Protein AF-A0A951VER9-F1 (afdb_monomer)

pLDDT: mean 84.05, std 16.47, range [40.19, 98.19]

Sequence (136 aa):
MKVILPLSFSFLLTSCFYSGKYIAAYTVQDKNKNKNTREITIDFINQLADKYALSKDPKFNGIDTLGFFGQPYHYFKFWFEQKDTNTIVKLHYWGTFGSRKKKPYKDFFNELDDFMKETFIIIDQDIKEENNSKKK

Structure (mmCIF, N/CA/C/O backbone):
data_AF-A0A951VER9-F1
#
_entry.id   AF-A0A951VER9-F1
#
loop_
_atom_site.group_PDB
_atom_site.id
_atom_site.type_symbol
_atom_site.label_atom_id
_atom_site.label_alt_id
_atom_site.label_comp_id
_atom_site.label_asym_id
_atom_site.label_entity_id
_atom_site.label_seq_id
_atom_site.pdbx_PDB_ins_code
_atom_site.Cartn_x
_atom_site.Cartn_y
_atom_site.Cartn_z
_atom_site.occupancy
_atom_site.B_iso_or_equiv
_atom_site.auth_seq_id
_atom_site.auth_comp_id
_atom_site.auth_asym_id
_atom_site.auth_atom_id
_atom_site.pdbx_PDB_model_num
ATOM 1 N N . MET A 1 1 ? 51.250 14.922 -45.815 1.00 40.19 1 MET A N 1
ATOM 2 C CA . MET A 1 1 ? 50.262 13.900 -45.409 1.00 40.19 1 MET A CA 1
ATOM 3 C C . MET A 1 1 ? 49.523 14.445 -44.188 1.00 40.19 1 MET A C 1
ATOM 5 O O . MET A 1 1 ? 50.138 14.585 -43.141 1.00 40.19 1 MET A O 1
ATOM 9 N N . LYS A 1 2 ? 48.282 14.930 -44.353 1.00 42.38 2 LYS A N 1
ATOM 10 C CA . LYS A 1 2 ? 47.495 15.564 -43.276 1.00 42.38 2 LYS A CA 1
ATOM 11 C C . LYS A 1 2 ? 46.694 14.481 -42.553 1.00 42.38 2 LYS A C 1
ATOM 13 O O . LYS A 1 2 ? 45.801 13.896 -43.155 1.00 42.38 2 LYS A O 1
ATOM 18 N N . VAL A 1 3 ? 47.026 14.213 -41.294 1.00 46.38 3 VAL A N 1
ATOM 19 C CA . VAL A 1 3 ? 46.253 13.313 -40.430 1.00 46.38 3 VAL A CA 1
ATOM 20 C C . VAL A 1 3 ? 45.133 14.139 -39.804 1.00 46.38 3 VAL A C 1
ATOM 22 O O . VAL A 1 3 ? 45.379 14.978 -38.942 1.00 46.38 3 VAL A O 1
ATOM 25 N N . ILE A 1 4 ? 43.910 13.955 -40.297 1.00 55.44 4 ILE A N 1
ATOM 26 C CA . ILE A 1 4 ? 42.702 14.522 -39.693 1.00 55.44 4 ILE A CA 1
ATOM 27 C C . ILE A 1 4 ? 42.314 13.579 -38.554 1.00 55.44 4 ILE A C 1
ATOM 29 O O . ILE A 1 4 ? 41.873 12.458 -38.794 1.00 55.44 4 ILE A O 1
ATOM 33 N N . LEU A 1 5 ? 42.539 14.019 -37.316 1.00 51.81 5 LEU A N 1
ATOM 34 C CA . LEU A 1 5 ? 42.076 13.331 -36.112 1.00 51.81 5 LEU A CA 1
ATOM 35 C C . LEU A 1 5 ? 40.536 13.389 -36.097 1.00 51.81 5 LEU A C 1
ATOM 37 O O . LEU A 1 5 ? 39.995 14.499 -36.128 1.00 51.81 5 LEU A O 1
ATOM 41 N N . PRO A 1 6 ? 39.800 12.263 -36.060 1.00 56.03 6 PRO A N 1
ATOM 42 C CA . PRO A 1 6 ? 38.363 12.334 -35.884 1.00 56.03 6 PRO A CA 1
ATOM 43 C C . PRO A 1 6 ? 38.090 12.803 -34.456 1.00 56.03 6 PRO A C 1
ATOM 45 O O . PRO A 1 6 ? 38.496 12.172 -33.481 1.00 56.03 6 PRO A O 1
ATOM 48 N N . LEU A 1 7 ? 37.415 13.946 -34.370 1.00 52.41 7 LEU A N 1
ATOM 49 C CA . LEU A 1 7 ? 36.813 14.498 -33.170 1.00 52.41 7 LEU A CA 1
ATOM 50 C C . LEU A 1 7 ? 35.855 13.434 -32.613 1.00 52.41 7 LEU A C 1
ATOM 52 O O . LEU A 1 7 ? 34.724 13.295 -33.077 1.00 52.41 7 LEU A O 1
ATOM 56 N N . SER A 1 8 ? 36.339 12.613 -31.683 1.00 54.62 8 SER A N 1
ATOM 57 C CA . SER A 1 8 ? 35.530 11.627 -30.981 1.00 54.62 8 SER A CA 1
ATOM 58 C C . SER A 1 8 ? 34.427 12.379 -30.251 1.00 54.62 8 SER A C 1
ATOM 60 O O . SER A 1 8 ? 34.665 13.092 -29.277 1.00 54.62 8 SER A O 1
ATOM 62 N N . PHE A 1 9 ? 33.231 12.262 -30.819 1.00 51.69 9 PHE A N 1
ATOM 63 C CA . PHE A 1 9 ? 31.971 12.807 -30.353 1.00 51.69 9 PHE A CA 1
ATOM 64 C C . PHE A 1 9 ? 31.684 12.183 -28.986 1.00 51.69 9 PHE A C 1
ATOM 66 O O . PHE A 1 9 ? 31.069 11.122 -28.879 1.00 51.69 9 PHE A O 1
ATOM 73 N N . SER A 1 10 ? 32.203 12.805 -27.930 1.00 52.84 10 SER A N 1
ATOM 74 C CA . SER A 1 10 ? 31.849 12.491 -26.553 1.00 52.84 10 SER A CA 1
ATOM 75 C C . SER A 1 10 ? 30.374 12.830 -26.384 1.00 52.84 10 SER A C 1
ATOM 77 O O . SER A 1 10 ? 30.018 13.947 -26.011 1.00 52.84 10 SER A O 1
ATOM 79 N N . PHE A 1 11 ? 29.500 11.877 -26.715 1.00 50.44 11 PHE A N 1
ATOM 80 C CA . PHE A 1 11 ? 28.111 11.900 -26.299 1.00 50.44 11 PHE A CA 1
ATOM 81 C C . PHE A 1 11 ? 28.117 12.029 -24.776 1.00 50.44 11 PHE A C 1
ATOM 83 O O . PHE A 1 11 ? 28.349 11.063 -24.051 1.00 50.44 11 PHE A O 1
ATOM 90 N N . LEU A 1 12 ? 27.883 13.250 -24.298 1.00 48.28 12 LEU A N 1
ATOM 91 C CA . LEU A 1 12 ? 27.495 13.549 -22.931 1.00 48.28 12 LEU A CA 1
ATOM 92 C C . LEU A 1 12 ? 26.127 12.893 -22.696 1.00 48.28 12 LEU A C 1
ATOM 94 O O . LEU A 1 12 ? 25.090 13.555 -22.690 1.00 48.28 12 LEU A O 1
ATOM 98 N N . LEU A 1 13 ? 26.114 11.568 -22.539 1.00 49.22 13 LEU A N 1
ATOM 99 C CA . LEU A 1 13 ? 24.977 10.808 -22.039 1.00 49.22 13 LEU A CA 1
ATOM 100 C C . LEU A 1 13 ? 24.838 11.138 -20.553 1.00 49.22 13 LEU A C 1
ATOM 102 O O . LEU A 1 13 ? 25.163 10.340 -19.680 1.00 49.22 13 LEU A O 1
ATOM 106 N N . THR A 1 14 ? 24.347 12.339 -20.254 1.00 52.25 14 THR A N 1
ATOM 107 C CA . THR A 1 14 ? 23.747 12.608 -18.951 1.00 52.25 14 THR A CA 1
ATOM 108 C C . THR A 1 14 ? 22.440 11.823 -18.927 1.00 52.25 14 THR A C 1
ATOM 110 O O . THR A 1 14 ? 21.373 12.311 -19.297 1.00 52.25 14 THR A O 1
ATOM 113 N N . SER A 1 15 ? 22.528 10.537 -18.592 1.00 53.97 15 SER A N 1
ATOM 114 C CA . SER A 1 15 ? 21.362 9.699 -18.351 1.00 53.97 15 SER A CA 1
ATOM 115 C C . SER A 1 15 ? 20.56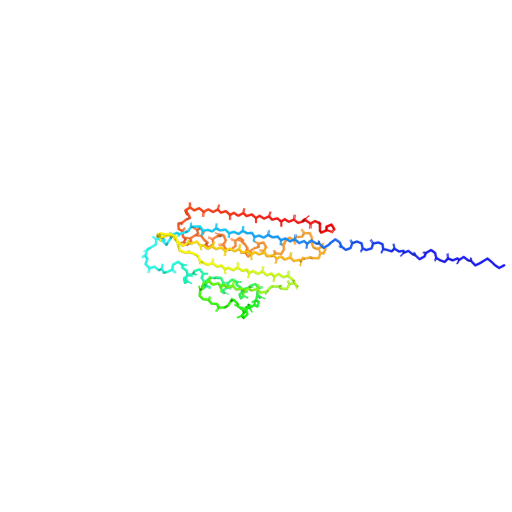7 10.353 -17.225 1.00 53.97 15 SER A C 1
ATOM 117 O O . SER A 1 15 ? 20.912 10.234 -16.050 1.00 53.97 15 SER A O 1
ATOM 119 N N . CYS A 1 16 ? 19.540 11.121 -17.587 1.00 60.94 16 CYS A N 1
ATOM 120 C CA . CYS A 1 16 ? 18.595 11.685 -16.640 1.00 60.94 16 CYS A CA 1
ATOM 121 C C . CYS A 1 16 ? 17.844 10.508 -16.017 1.00 60.94 16 CYS A C 1
ATOM 123 O O . CYS A 1 16 ? 16.907 9.981 -16.612 1.00 60.94 16 CYS A O 1
ATOM 125 N N . PHE A 1 17 ? 18.309 10.057 -14.855 1.00 71.62 17 PHE A N 1
ATOM 126 C CA . PHE A 1 17 ? 17.605 9.082 -14.041 1.00 71.62 17 PHE A CA 1
ATOM 127 C C . PHE A 1 17 ? 16.532 9.817 -13.246 1.00 71.62 17 PHE A C 1
ATOM 129 O O . PHE A 1 17 ? 16.834 10.629 -12.372 1.00 71.62 17 PHE A O 1
ATOM 136 N N . TYR A 1 18 ? 15.275 9.539 -13.562 1.00 77.31 18 TYR A N 1
ATOM 137 C CA . TYR A 1 18 ? 14.141 9.977 -12.775 1.00 77.31 18 TYR A CA 1
ATOM 138 C C . TYR A 1 18 ? 13.948 9.036 -11.589 1.00 77.31 18 TYR A C 1
ATOM 140 O O . TYR A 1 18 ? 13.991 7.807 -11.719 1.00 77.31 18 TYR A O 1
ATOM 148 N N . SER A 1 19 ? 13.720 9.634 -10.428 1.00 85.19 19 SER A N 1
ATOM 149 C CA . SER A 1 19 ? 13.252 8.943 -9.237 1.00 85.19 19 SER A CA 1
ATOM 150 C C . SER A 1 19 ? 11.950 9.552 -8.752 1.00 85.19 19 SER A C 1
ATOM 152 O O . SER A 1 19 ? 11.622 10.701 -9.067 1.00 85.19 19 SER A O 1
ATOM 154 N N . GLY A 1 20 ? 11.221 8.761 -7.980 1.00 86.81 20 GLY A N 1
ATOM 155 C CA . GLY A 1 20 ? 9.987 9.181 -7.350 1.00 86.81 20 GLY A CA 1
ATOM 156 C C . GLY A 1 20 ? 9.876 8.617 -5.948 1.00 86.81 20 GLY A C 1
ATOM 157 O O 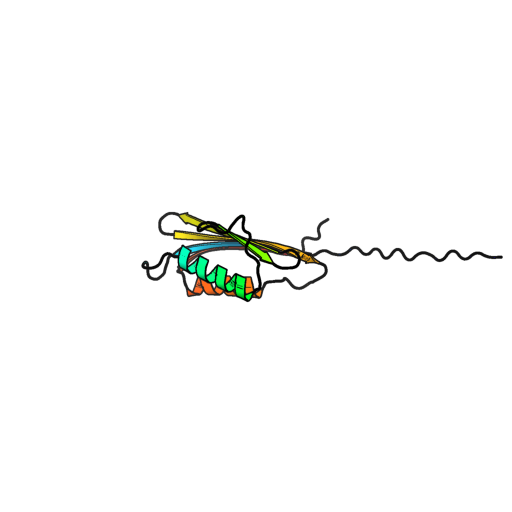. GLY A 1 20 ? 10.378 7.527 -5.655 1.00 86.81 20 GLY A O 1
ATOM 158 N N . LYS A 1 21 ? 9.197 9.374 -5.099 1.00 91.00 21 LYS A N 1
ATOM 159 C CA . LYS A 1 21 ? 8.809 8.985 -3.754 1.00 91.00 21 LYS A CA 1
ATOM 160 C C . LYS A 1 21 ? 7.316 9.235 -3.601 1.00 91.00 21 LYS A C 1
ATOM 162 O O . LYS A 1 21 ? 6.798 10.244 -4.072 1.00 91.00 21 LYS A O 1
ATOM 167 N N . TYR A 1 22 ? 6.635 8.304 -2.955 1.00 93.00 22 TYR A N 1
ATOM 168 C CA . TYR A 1 22 ? 5.226 8.431 -2.613 1.00 93.00 22 TYR A CA 1
ATOM 169 C C . TYR A 1 22 ? 5.069 7.982 -1.170 1.00 93.00 22 TYR A C 1
ATOM 171 O O . TYR A 1 22 ? 5.411 6.852 -0.822 1.00 93.00 22 TYR A O 1
ATOM 179 N N . ILE A 1 23 ? 4.631 8.901 -0.323 1.00 96.25 23 ILE A N 1
ATOM 180 C CA . ILE A 1 23 ? 4.357 8.654 1.084 1.00 96.25 23 ILE A CA 1
ATOM 181 C C . ILE A 1 23 ? 2.869 8.867 1.274 1.00 96.25 23 ILE A C 1
ATOM 183 O O . ILE A 1 23 ? 2.372 9.938 0.942 1.00 96.25 23 ILE A O 1
ATOM 187 N N . ALA A 1 24 ? 2.181 7.870 1.809 1.00 97.44 24 ALA A N 1
ATOM 188 C CA . ALA A 1 24 ? 0.790 8.009 2.199 1.00 97.44 24 ALA A CA 1
ATOM 189 C C . ALA A 1 24 ? 0.595 7.530 3.634 1.00 97.44 24 ALA A C 1
ATOM 191 O O . ALA A 1 24 ? 1.190 6.533 4.048 1.00 97.44 24 ALA A O 1
ATOM 192 N N . ALA A 1 25 ? -0.249 8.233 4.374 1.00 98.12 25 ALA A N 1
ATOM 193 C CA . ALA A 1 25 ? -0.753 7.820 5.668 1.00 98.12 25 ALA A CA 1
ATOM 194 C C . ALA A 1 25 ? -2.270 8.007 5.683 1.00 98.12 25 ALA A C 1
ATOM 196 O O . ALA A 1 25 ? -2.767 9.092 5.387 1.00 98.12 25 ALA A O 1
ATOM 197 N N . TYR A 1 26 ? -2.985 6.944 6.037 1.00 97.62 26 TYR A N 1
ATOM 198 C CA . TYR A 1 26 ? -4.434 6.938 6.182 1.00 97.62 26 TYR A CA 1
ATOM 199 C C . TYR A 1 26 ? -4.763 6.585 7.625 1.00 97.62 26 TYR A C 1
ATOM 201 O O . TYR A 1 26 ? -4.453 5.481 8.072 1.00 97.62 26 TYR A O 1
ATOM 209 N N . THR A 1 27 ? -5.393 7.501 8.351 1.00 96.56 27 THR A N 1
ATOM 210 C CA . THR A 1 27 ? -5.982 7.199 9.657 1.00 96.56 27 THR A CA 1
ATOM 211 C C . THR A 1 27 ? -7.428 6.799 9.428 1.00 96.56 27 THR A C 1
ATOM 213 O O . THR A 1 27 ? -8.225 7.606 8.949 1.00 96.56 27 THR A O 1
ATOM 216 N N . VAL A 1 28 ? -7.765 5.553 9.747 1.00 94.62 28 VAL A N 1
ATOM 217 C CA . VAL A 1 28 ? -9.035 4.942 9.357 1.00 94.62 28 VAL A CA 1
ATOM 218 C C . VAL A 1 28 ? -9.744 4.221 10.495 1.00 94.62 28 VAL A C 1
ATOM 220 O O . VAL A 1 28 ? -9.124 3.714 11.433 1.00 94.62 28 VAL A O 1
ATOM 223 N N . GLN A 1 29 ? -11.068 4.143 10.368 1.00 91.19 29 GLN A N 1
ATOM 224 C CA . GLN A 1 29 ? -11.938 3.297 11.183 1.00 91.19 29 GLN A CA 1
ATOM 225 C C . GLN A 1 29 ? -12.733 2.331 10.298 1.00 91.19 29 GLN A C 1
ATOM 227 O O . GLN A 1 29 ? -13.165 2.697 9.200 1.00 91.19 29 GLN A O 1
ATOM 232 N N . ASP A 1 30 ? -12.966 1.112 10.793 1.00 80.19 30 ASP A N 1
ATOM 233 C CA . ASP A 1 30 ? -13.898 0.176 10.157 1.00 80.19 30 ASP A CA 1
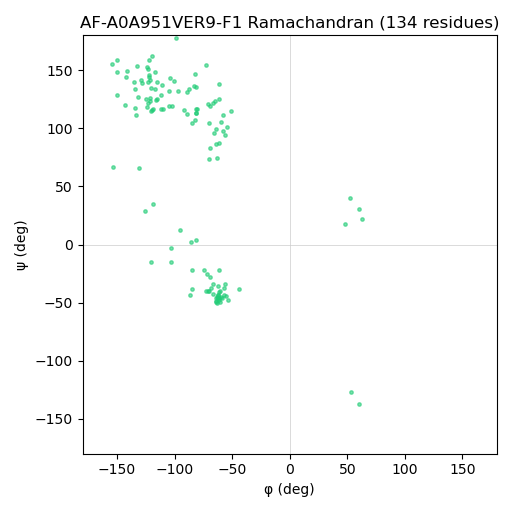ATOM 234 C C . ASP A 1 30 ? -15.324 0.743 10.228 1.00 80.19 30 ASP A C 1
ATOM 236 O O . ASP A 1 30 ? -15.844 1.004 11.318 1.00 80.19 30 ASP A O 1
ATOM 240 N N . LYS A 1 31 ? -15.972 0.888 9.064 1.00 76.50 31 LYS A N 1
ATOM 241 C CA . LYS A 1 31 ? -17.375 1.320 8.943 1.00 76.50 31 LYS A CA 1
ATOM 242 C C . LYS A 1 31 ? -18.315 0.421 9.745 1.00 76.50 31 LYS A C 1
ATOM 244 O O . LYS A 1 31 ? -19.305 0.902 10.286 1.00 76.50 31 LYS A O 1
ATOM 249 N N . A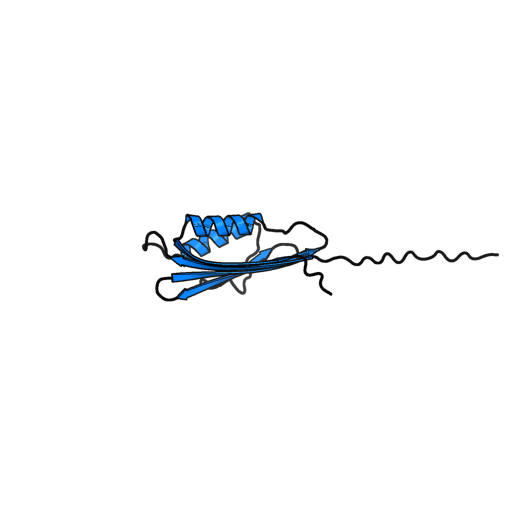SN A 1 32 ? -17.994 -0.869 9.837 1.00 70.88 32 ASN A N 1
ATOM 250 C CA . ASN A 1 32 ? -18.878 -1.878 10.413 1.00 70.88 32 ASN A CA 1
ATOM 251 C C . ASN A 1 32 ? -18.484 -2.312 11.833 1.00 70.88 32 ASN A C 1
ATOM 253 O O . ASN A 1 32 ? -19.201 -3.123 12.416 1.00 70.88 32 ASN A O 1
ATOM 257 N N . LYS A 1 33 ? -17.373 -1.792 12.385 1.00 66.31 33 LYS A N 1
ATOM 258 C CA . LYS A 1 33 ? -16.809 -2.119 13.717 1.00 66.31 33 LYS A CA 1
ATOM 259 C C . LYS A 1 33 ? -16.682 -3.622 14.032 1.00 66.31 33 LYS A C 1
ATOM 261 O O . LYS A 1 33 ? -16.552 -3.994 15.194 1.00 66.31 33 LYS A O 1
ATOM 266 N N . ASN A 1 34 ? -16.724 -4.473 13.013 1.00 59.59 34 ASN A N 1
ATOM 267 C CA . ASN A 1 34 ? -16.865 -5.925 13.141 1.00 59.59 34 ASN A CA 1
ATOM 268 C C . ASN A 1 34 ? -15.690 -6.675 12.513 1.00 59.59 34 ASN A C 1
ATOM 270 O O . ASN A 1 34 ? -15.538 -7.869 12.760 1.00 59.59 34 ASN A O 1
ATOM 274 N N . LYS A 1 35 ? -14.869 -6.010 11.692 1.00 64.50 35 LYS A N 1
ATOM 275 C CA . LYS A 1 35 ? -13.708 -6.620 11.049 1.00 64.50 35 LYS A CA 1
ATOM 276 C C . LYS A 1 35 ? -12.436 -5.866 11.404 1.00 64.50 35 LYS A C 1
ATOM 278 O O . LYS A 1 35 ? -12.419 -4.648 11.557 1.00 64.50 35 LYS A O 1
ATOM 283 N N . ASN A 1 36 ? -11.344 -6.612 11.516 1.00 84.94 36 ASN A N 1
ATOM 284 C CA . ASN A 1 36 ? -10.037 -6.041 11.777 1.00 84.94 36 ASN A CA 1
ATOM 285 C C . ASN A 1 36 ? -9.565 -5.274 10.528 1.00 84.94 36 ASN A C 1
ATOM 287 O O . ASN A 1 36 ? -9.155 -5.884 9.540 1.00 84.94 36 ASN A O 1
ATOM 291 N N . THR A 1 37 ? -9.629 -3.937 10.567 1.00 88.38 37 THR A N 1
ATOM 292 C CA . THR A 1 37 ? -9.167 -3.024 9.502 1.00 88.38 37 THR A CA 1
ATOM 293 C C . THR A 1 37 ? -7.810 -3.432 8.937 1.00 88.38 37 THR A C 1
ATOM 295 O O . THR A 1 37 ? -7.578 -3.360 7.729 1.00 88.38 37 THR A O 1
ATOM 298 N N . ARG A 1 38 ? -6.914 -3.895 9.814 1.00 89.94 38 ARG A N 1
ATOM 299 C CA . ARG A 1 38 ? -5.575 -4.342 9.446 1.00 89.94 38 ARG A CA 1
ATOM 300 C C . ARG A 1 38 ? -5.609 -5.559 8.528 1.00 89.94 38 ARG A C 1
ATOM 302 O O . ARG A 1 38 ? -4.971 -5.520 7.486 1.00 89.94 38 ARG A O 1
ATOM 309 N N . GLU A 1 39 ? -6.351 -6.602 8.888 1.00 90.88 39 GLU A N 1
ATOM 310 C CA . GLU A 1 39 ? -6.442 -7.842 8.102 1.00 90.88 39 GLU A CA 1
ATOM 311 C C . GLU A 1 39 ? -7.016 -7.568 6.711 1.00 90.88 39 GLU A C 1
ATOM 313 O O . GLU A 1 39 ? -6.394 -7.927 5.716 1.00 90.88 39 GLU A O 1
ATOM 318 N N . ILE A 1 40 ? -8.120 -6.814 6.634 1.00 92.25 40 ILE A N 1
ATOM 319 C CA . ILE A 1 40 ? -8.729 -6.417 5.354 1.00 92.25 40 ILE A CA 1
ATOM 320 C C . ILE A 1 40 ? -7.722 -5.668 4.470 1.00 92.25 40 ILE A C 1
ATOM 322 O O . ILE A 1 40 ? -7.622 -5.918 3.269 1.00 92.25 40 ILE A O 1
ATOM 326 N N . THR A 1 41 ? -6.956 -4.755 5.068 1.00 94.00 41 THR A N 1
ATOM 327 C CA . THR A 1 41 ? -5.965 -3.967 4.330 1.00 94.00 41 THR A CA 1
ATOM 328 C C . THR A 1 41 ? -4.777 -4.820 3.880 1.00 94.00 41 THR A C 1
ATOM 330 O O . THR A 1 41 ? -4.301 -4.656 2.761 1.00 94.00 41 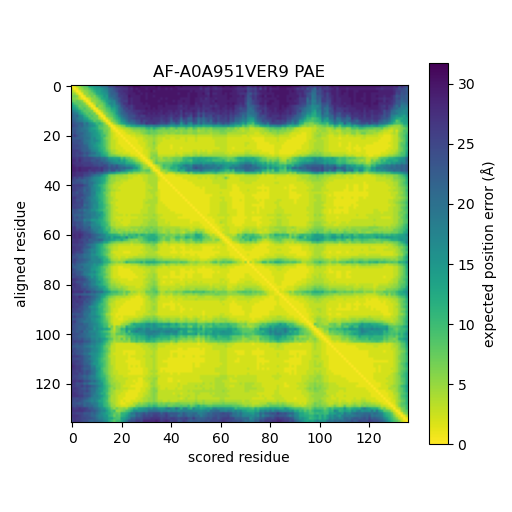THR A O 1
ATOM 333 N N . ILE A 1 42 ? -4.299 -5.744 4.719 1.00 94.56 42 ILE A N 1
ATOM 334 C CA . ILE A 1 42 ? -3.214 -6.677 4.379 1.00 94.56 42 ILE A CA 1
ATOM 335 C C . ILE A 1 42 ? -3.620 -7.575 3.212 1.00 94.56 42 ILE A C 1
ATOM 337 O O . ILE A 1 42 ? -2.841 -7.733 2.269 1.00 94.56 42 ILE A O 1
ATOM 341 N N . ASP A 1 43 ? -4.825 -8.139 3.250 1.00 94.75 43 ASP A N 1
ATOM 342 C CA . ASP A 1 43 ? -5.331 -9.006 2.187 1.00 94.75 43 ASP A CA 1
ATOM 343 C C . ASP A 1 43 ? -5.416 -8.252 0.860 1.00 94.75 43 ASP A C 1
ATOM 345 O O . ASP A 1 43 ? -4.914 -8.732 -0.159 1.00 94.75 43 ASP A O 1
ATOM 349 N N . PHE A 1 44 ? -5.957 -7.032 0.884 1.00 95.94 44 PHE A N 1
ATOM 350 C CA . PHE A 1 44 ? -6.015 -6.182 -0.300 1.00 95.94 44 PHE A CA 1
ATOM 351 C C . PHE A 1 44 ? -4.621 -5.819 -0.828 1.00 95.94 44 PHE A C 1
ATOM 353 O O . PHE A 1 44 ? -4.370 -5.944 -2.024 1.00 95.94 44 PHE A O 1
ATOM 360 N N . ILE A 1 45 ? -3.680 -5.427 0.040 1.00 97.00 45 ILE A N 1
ATOM 361 C CA . ILE A 1 45 ? -2.304 -5.101 -0.373 1.00 97.00 45 ILE A CA 1
ATOM 362 C C . ILE A 1 45 ? -1.624 -6.307 -1.025 1.00 97.00 45 ILE A C 1
ATOM 364 O O . ILE A 1 45 ? -0.923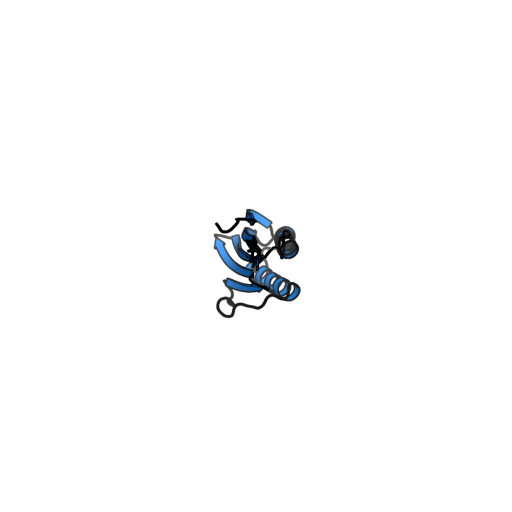 -6.130 -2.017 1.00 97.00 45 ILE A O 1
ATOM 368 N N . ASN A 1 46 ? -1.824 -7.523 -0.507 1.00 96.38 46 ASN A N 1
ATOM 369 C CA . ASN A 1 46 ? -1.276 -8.730 -1.128 1.00 96.38 46 ASN A CA 1
ATOM 370 C C . ASN A 1 46 ? -1.881 -8.970 -2.521 1.00 96.38 46 ASN A C 1
ATOM 372 O O . ASN A 1 46 ? -1.133 -9.191 -3.468 1.00 96.38 46 ASN A O 1
ATOM 376 N N . GLN A 1 47 ? -3.204 -8.848 -2.672 1.00 97.50 47 GLN A N 1
ATOM 377 C CA . GLN A 1 47 ? -3.866 -8.973 -3.980 1.00 97.50 47 GLN A CA 1
ATOM 378 C C . GLN A 1 47 ? -3.381 -7.909 -4.972 1.00 97.50 47 GLN A C 1
ATOM 380 O O . GLN A 1 47 ? -3.136 -8.199 -6.144 1.00 97.50 47 GLN A O 1
ATOM 385 N N . LEU A 1 48 ? -3.205 -6.673 -4.499 1.00 97.31 48 LEU A N 1
ATOM 386 C CA . LEU A 1 48 ? -2.689 -5.573 -5.300 1.00 97.31 48 LEU A CA 1
ATOM 387 C C . LEU A 1 48 ? -1.226 -5.823 -5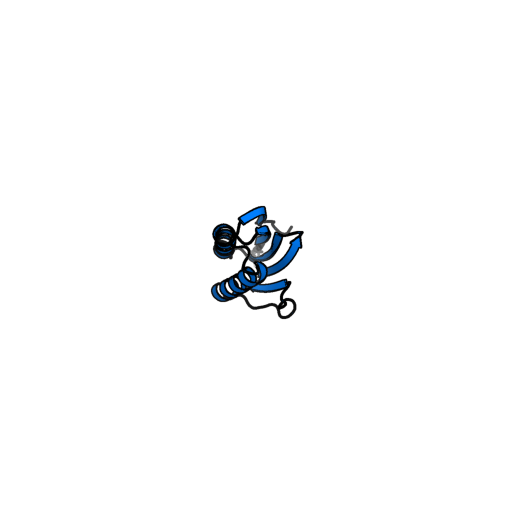.694 1.00 97.31 48 LEU A C 1
ATOM 389 O O . LEU A 1 48 ? -0.850 -5.624 -6.845 1.00 97.31 48 LEU A O 1
ATOM 393 N N . ALA A 1 49 ? -0.396 -6.316 -4.776 1.00 96.88 49 ALA A N 1
ATOM 394 C CA . ALA A 1 49 ? 0.982 -6.691 -5.070 1.00 96.88 49 ALA A CA 1
ATOM 395 C C . ALA A 1 49 ? 1.059 -7.775 -6.155 1.00 96.88 49 ALA A C 1
ATOM 397 O O . ALA A 1 49 ? 1.824 -7.616 -7.108 1.00 96.88 49 ALA A O 1
ATOM 398 N N . ASP A 1 50 ? 0.222 -8.810 -6.067 1.00 96.88 50 ASP A N 1
ATOM 399 C CA . ASP A 1 50 ? 0.154 -9.879 -7.066 1.00 96.88 50 ASP A CA 1
ATOM 400 C C . ASP A 1 50 ? -0.291 -9.342 -8.436 1.00 96.88 50 ASP A C 1
ATOM 402 O O . ASP A 1 50 ? 0.354 -9.617 -9.452 1.00 96.88 50 ASP A O 1
ATOM 406 N N . LYS A 1 51 ? -1.330 -8.494 -8.474 1.00 97.62 51 LYS A N 1
ATOM 407 C CA . LYS A 1 51 ? -1.820 -7.842 -9.704 1.00 97.62 51 LYS A CA 1
ATOM 408 C C . LYS A 1 51 ? -0.731 -7.034 -10.415 1.00 97.62 51 LYS A C 1
ATOM 410 O O . LYS A 1 51 ? -0.681 -7.015 -11.644 1.00 97.62 51 LYS A O 1
ATOM 415 N N . TYR A 1 52 ? 0.137 -6.371 -9.654 1.00 95.75 52 TYR A N 1
ATOM 416 C CA . TYR A 1 52 ? 1.236 -5.559 -10.182 1.00 95.75 52 TYR A CA 1
ATOM 417 C C . TYR A 1 52 ? 2.571 -6.316 -10.270 1.00 95.75 52 TYR A C 1
ATOM 419 O O . TYR A 1 52 ? 3.607 -5.689 -10.505 1.00 95.75 52 TYR A O 1
ATOM 427 N N . ALA A 1 53 ? 2.551 -7.647 -10.125 1.00 95.88 53 ALA A N 1
ATOM 428 C CA . ALA A 1 53 ? 3.718 -8.526 -10.199 1.00 95.88 53 ALA A CA 1
ATOM 429 C C . ALA A 1 53 ? 4.870 -8.094 -9.270 1.00 95.88 53 ALA A C 1
ATOM 431 O O . ALA A 1 53 ? 6.046 -8.132 -9.645 1.00 95.88 53 ALA A O 1
ATOM 432 N N . LEU A 1 54 ? 4.532 -7.655 -8.056 1.00 96.62 54 LEU A N 1
ATOM 433 C CA . LEU A 1 54 ? 5.508 -7.293 -7.038 1.00 96.62 54 LEU A CA 1
ATOM 434 C C . LEU A 1 54 ? 5.992 -8.543 -6.291 1.00 96.62 54 LEU A C 1
ATOM 436 O O . LEU A 1 54 ? 5.207 -9.396 -5.887 1.00 96.62 54 LEU A O 1
ATOM 440 N N . SER A 1 55 ? 7.296 -8.640 -6.048 1.00 96.50 55 SER A N 1
ATOM 441 C CA . SER A 1 55 ? 7.881 -9.713 -5.238 1.00 96.50 55 SER A CA 1
ATOM 442 C C . SER A 1 55 ? 7.886 -9.329 -3.762 1.00 96.50 55 SER A C 1
ATOM 444 O O . SER A 1 55 ? 8.334 -8.238 -3.421 1.00 96.50 55 SER A O 1
ATOM 446 N N . LYS A 1 56 ? 7.460 -10.224 -2.866 1.00 95.81 56 LYS A N 1
ATOM 447 C CA . LYS A 1 56 ? 7.544 -9.990 -1.414 1.00 95.81 56 LYS A CA 1
ATOM 448 C C . LYS A 1 56 ? 8.992 -9.823 -0.948 1.00 95.81 56 LYS A C 1
ATOM 450 O O . LYS A 1 56 ? 9.870 -10.582 -1.353 1.00 95.81 56 LYS A O 1
ATOM 455 N N . ASP A 1 57 ? 9.221 -8.862 -0.058 1.00 95.75 57 ASP A N 1
ATOM 456 C CA . ASP A 1 57 ? 10.465 -8.744 0.696 1.00 95.75 57 ASP A CA 1
ATOM 457 C C . ASP A 1 57 ? 10.420 -9.715 1.889 1.00 95.75 57 ASP A C 1
ATOM 459 O O . ASP A 1 57 ? 9.629 -9.505 2.815 1.00 95.75 57 ASP A O 1
ATOM 463 N N . PRO A 1 58 ? 11.263 -10.764 1.922 1.00 90.75 58 PRO A N 1
ATOM 464 C CA . PRO A 1 58 ? 11.270 -11.725 3.022 1.00 90.75 58 PRO A CA 1
ATOM 465 C C . PRO A 1 58 ? 11.613 -11.084 4.374 1.00 90.75 58 PRO A C 1
ATOM 467 O O . PRO A 1 58 ? 11.242 -11.627 5.412 1.00 90.75 58 PRO A O 1
ATOM 470 N N . LYS A 1 59 ? 12.281 -9.920 4.390 1.00 90.19 59 LYS A N 1
ATOM 471 C CA . LYS A 1 59 ? 12.570 -9.171 5.620 1.00 90.19 59 LYS A CA 1
ATOM 472 C C . LYS A 1 59 ? 11.311 -8.569 6.248 1.00 90.19 59 LYS A C 1
ATOM 474 O O . LYS A 1 59 ? 11.273 -8.362 7.459 1.00 90.19 59 LYS A O 1
ATOM 479 N N . PHE A 1 60 ? 10.299 -8.270 5.439 1.00 89.69 60 PHE A N 1
ATOM 480 C CA . PHE A 1 60 ? 9.072 -7.600 5.855 1.00 89.69 60 PHE A CA 1
ATOM 481 C C . PHE A 1 60 ? 7.854 -8.364 5.326 1.00 89.69 60 PHE A C 1
ATOM 483 O O . PHE A 1 60 ? 7.111 -7.874 4.486 1.00 89.69 60 PHE A O 1
ATOM 490 N N . ASN A 1 61 ? 7.658 -9.586 5.819 1.00 79.00 61 ASN A N 1
ATOM 491 C CA . ASN A 1 61 ? 6.497 -10.427 5.505 1.00 79.00 61 ASN A CA 1
ATOM 492 C C . ASN A 1 61 ? 5.688 -10.745 6.778 1.00 79.00 61 ASN A C 1
ATOM 494 O O . ASN A 1 61 ? 5.223 -11.864 6.977 1.00 79.00 61 ASN A O 1
ATOM 498 N N . GLY A 1 62 ? 5.628 -9.777 7.695 1.00 76.94 62 GLY A N 1
ATOM 499 C CA . GLY A 1 62 ? 4.952 -9.910 8.982 1.00 76.94 62 GLY A CA 1
ATOM 500 C C . GLY A 1 62 ? 3.559 -9.288 8.970 1.00 76.94 62 GLY A C 1
ATOM 501 O O . GLY A 1 62 ? 3.143 -8.659 8.002 1.00 76.94 62 GLY A O 1
ATOM 502 N N . ILE A 1 63 ? 2.853 -9.412 10.092 1.00 75.81 63 ILE A N 1
ATOM 503 C CA . ILE A 1 63 ? 1.499 -8.861 10.259 1.00 75.81 63 ILE A CA 1
ATOM 504 C C . ILE A 1 63 ? 1.472 -7.335 10.446 1.00 75.81 63 ILE A C 1
ATOM 506 O O . ILE A 1 63 ? 0.454 -6.704 10.193 1.00 75.81 63 ILE A O 1
ATOM 510 N N . ASP A 1 64 ? 2.578 -6.725 10.879 1.00 86.25 64 ASP A N 1
ATOM 511 C CA . ASP A 1 64 ? 2.648 -5.279 11.143 1.00 86.25 64 ASP A CA 1
ATOM 512 C C . ASP A 1 64 ? 3.369 -4.504 10.040 1.00 86.25 64 ASP A C 1
ATOM 514 O O . ASP A 1 64 ? 3.318 -3.275 9.994 1.00 86.25 64 ASP A O 1
ATOM 518 N N . THR A 1 65 ? 4.100 -5.193 9.166 1.00 94.44 65 THR A N 1
ATOM 519 C CA . THR A 1 65 ? 4.891 -4.566 8.106 1.00 94.44 65 THR A CA 1
ATOM 520 C C . THR A 1 65 ? 4.994 -5.497 6.910 1.00 94.44 65 THR A C 1
ATOM 522 O O . THR A 1 65 ? 5.430 -6.641 7.049 1.00 94.44 65 THR A O 1
ATOM 525 N N . LEU A 1 66 ? 4.661 -4.958 5.739 1.00 97.00 66 LEU A N 1
ATOM 526 C CA . LEU A 1 66 ? 4.780 -5.632 4.452 1.00 97.00 66 LEU A CA 1
ATOM 527 C C . LEU A 1 66 ? 5.780 -4.884 3.569 1.00 97.00 66 LEU A C 1
ATOM 529 O O . LEU A 1 66 ? 5.729 -3.658 3.468 1.00 97.00 66 LEU A O 1
ATOM 533 N N . GLY A 1 67 ? 6.686 -5.608 2.926 1.00 97.75 67 GLY A N 1
ATOM 534 C CA . GLY A 1 67 ? 7.642 -5.076 1.963 1.00 97.75 67 GLY A CA 1
ATOM 535 C C . GLY A 1 67 ? 7.488 -5.759 0.613 1.00 97.75 67 GLY A C 1
ATOM 536 O O . GLY A 1 67 ? 7.263 -6.967 0.552 1.00 97.75 67 GLY A O 1
ATOM 537 N N . PHE A 1 68 ? 7.625 -4.995 -0.468 1.00 97.81 68 PHE A N 1
ATOM 538 C CA . PHE A 1 68 ? 7.551 -5.518 -1.827 1.00 97.81 68 PHE A CA 1
ATOM 539 C C . PHE A 1 68 ? 8.549 -4.832 -2.761 1.00 97.81 68 PHE A C 1
ATOM 541 O O . PHE A 1 68 ? 8.765 -3.620 -2.683 1.00 97.81 68 PHE A O 1
ATOM 548 N N . PHE A 1 69 ? 9.108 -5.603 -3.689 1.00 96.75 69 PHE A N 1
ATOM 549 C CA . PHE A 1 69 ? 9.977 -5.151 -4.768 1.00 96.75 69 PHE A CA 1
ATOM 550 C C . PHE A 1 69 ? 9.224 -5.142 -6.101 1.00 96.75 69 PHE A C 1
ATOM 552 O O . PHE A 1 69 ? 8.594 -6.129 -6.472 1.00 96.75 69 PHE A O 1
ATOM 559 N N . GLY A 1 70 ? 9.339 -4.045 -6.847 1.00 93.75 70 GLY A N 1
ATOM 560 C CA . GLY A 1 70 ? 8.884 -3.929 -8.232 1.00 93.75 70 GLY A CA 1
ATOM 561 C C . GLY A 1 70 ? 10.052 -3.668 -9.185 1.00 93.75 70 GLY A C 1
ATOM 562 O O . GLY A 1 70 ? 11.032 -3.010 -8.830 1.00 93.75 70 GLY A O 1
ATOM 563 N N . GLN A 1 71 ? 9.956 -4.156 -10.420 1.00 85.62 71 GLN A N 1
ATOM 564 C CA . GLN A 1 71 ? 11.011 -3.998 -11.430 1.00 85.62 71 GLN A CA 1
ATOM 565 C C . GLN A 1 71 ? 10.946 -2.621 -12.132 1.00 85.62 71 GLN A C 1
ATOM 567 O O . GLN A 1 71 ? 9.846 -2.103 -12.343 1.00 85.62 71 GLN A O 1
ATOM 572 N N . PRO A 1 72 ? 12.087 -2.018 -12.539 1.00 74.31 72 PRO A N 1
ATOM 573 C CA . PRO A 1 72 ? 13.453 -2.501 -12.315 1.00 74.31 72 PRO A CA 1
ATOM 574 C C . PRO A 1 72 ? 14.053 -2.094 -10.955 1.00 74.31 72 PRO A C 1
ATOM 576 O O . PRO A 1 72 ? 14.965 -2.766 -10.497 1.00 74.31 72 PRO A O 1
ATOM 579 N N . TYR A 1 73 ? 13.564 -1.036 -10.293 1.00 88.25 73 TYR A N 1
ATOM 580 C CA . TYR A 1 73 ? 14.095 -0.568 -8.999 1.00 88.25 73 TYR A CA 1
ATOM 581 C C . TYR A 1 73 ? 13.027 0.162 -8.184 1.00 88.25 73 TYR A C 1
ATOM 583 O O . TYR A 1 73 ? 13.107 1.376 -7.989 1.00 88.25 73 TYR A O 1
ATOM 591 N N . HIS A 1 74 ? 12.004 -0.562 -7.744 1.00 93.19 74 HIS A N 1
ATOM 592 C CA . HIS A 1 74 ? 10.900 -0.031 -6.951 1.00 93.19 74 HIS A CA 1
ATOM 593 C C . HIS A 1 74 ? 10.779 -0.792 -5.643 1.00 93.19 74 HIS A C 1
ATOM 595 O O . HIS A 1 74 ? 10.916 -2.013 -5.616 1.00 93.19 74 HIS A O 1
ATOM 601 N N . TYR A 1 75 ? 10.505 -0.069 -4.567 1.00 96.31 75 TYR A N 1
ATOM 602 C CA . TYR A 1 75 ? 10.295 -0.647 -3.256 1.00 96.31 75 TYR A CA 1
ATOM 603 C C . TYR A 1 75 ? 9.075 -0.019 -2.598 1.00 96.31 75 TYR A C 1
ATOM 605 O O . TYR A 1 75 ? 8.921 1.204 -2.599 1.00 96.31 75 TYR A O 1
ATOM 613 N N . PHE A 1 76 ? 8.229 -0.871 -2.033 1.00 97.75 76 PHE A N 1
ATOM 614 C CA . PHE A 1 76 ? 7.011 -0.513 -1.324 1.00 97.75 76 PHE A CA 1
ATOM 615 C C . PHE A 1 76 ? 7.129 -1.060 0.089 1.00 97.75 76 PHE A C 1
ATOM 617 O O . PHE A 1 76 ? 7.367 -2.251 0.271 1.00 97.75 76 PHE A O 1
ATOM 624 N N . LYS A 1 77 ? 6.958 -0.202 1.090 1.00 97.94 77 LYS A N 1
ATOM 625 C CA . LYS A 1 77 ? 6.908 -0.596 2.494 1.00 97.94 77 LYS A CA 1
ATOM 626 C C . LYS A 1 77 ? 5.619 -0.100 3.108 1.00 97.94 77 LYS A C 1
ATOM 628 O O . LYS A 1 77 ? 5.413 1.108 3.211 1.00 97.94 77 LYS A O 1
ATOM 633 N N . PHE A 1 78 ? 4.808 -1.036 3.560 1.00 98.00 78 PHE A N 1
ATOM 634 C CA . PHE A 1 78 ? 3.606 -0.780 4.326 1.00 98.00 78 PHE A CA 1
ATOM 635 C C . PHE A 1 78 ? 3.850 -1.098 5.787 1.00 98.00 78 PHE A C 1
ATOM 637 O O . PHE A 1 78 ? 4.553 -2.060 6.094 1.00 98.00 78 PHE A O 1
ATOM 644 N N . TRP A 1 79 ? 3.265 -0.320 6.686 1.00 96.69 79 TRP A N 1
ATOM 645 C CA . TRP A 1 79 ? 3.190 -0.693 8.091 1.00 96.69 79 TRP A CA 1
ATOM 646 C C . TRP A 1 79 ? 1.951 -0.109 8.753 1.00 96.69 79 TRP A C 1
ATOM 648 O O . TRP A 1 79 ? 1.352 0.852 8.262 1.00 96.69 79 TRP A O 1
ATOM 658 N N . PHE A 1 80 ? 1.575 -0.734 9.861 1.00 94.69 80 PHE A N 1
ATOM 659 C CA . PHE A 1 80 ? 0.325 -0.473 10.551 1.00 94.69 80 PHE A CA 1
ATOM 660 C C . PHE A 1 80 ? 0.602 -0.011 11.974 1.00 94.69 80 PHE A C 1
ATOM 662 O O . PHE A 1 80 ? 1.400 -0.609 12.692 1.00 94.69 80 PHE A O 1
ATOM 669 N N . GLU A 1 81 ? -0.087 1.039 12.394 1.00 93.31 81 GLU A N 1
ATOM 670 C CA . GLU A 1 81 ? -0.070 1.524 13.772 1.00 93.31 81 GLU A CA 1
ATOM 671 C C . GLU A 1 81 ? -1.506 1.555 14.302 1.00 93.31 81 GLU A C 1
ATOM 673 O O . GLU A 1 81 ? -2.457 1.722 13.539 1.00 93.31 81 GLU A O 1
ATOM 678 N N . GLN A 1 82 ? -1.675 1.382 15.610 1.00 90.25 82 GLN A N 1
ATOM 679 C CA . GLN A 1 82 ? -2.964 1.550 16.276 1.00 90.25 82 GLN A CA 1
ATOM 680 C C . GLN A 1 82 ? -2.878 2.782 17.172 1.00 90.25 82 GLN A C 1
ATOM 682 O O . GLN A 1 82 ? -1.949 2.902 17.972 1.00 90.25 82 GLN A O 1
ATOM 687 N N . LYS A 1 83 ? -3.840 3.695 17.042 1.00 88.50 83 LYS A N 1
ATOM 688 C CA . LYS A 1 83 ? -3.963 4.877 17.894 1.00 88.50 83 LYS A CA 1
ATOM 689 C C . LYS A 1 83 ? -5.412 5.010 18.330 1.00 88.50 83 LYS A C 1
ATOM 691 O O . LYS A 1 83 ? -6.284 5.276 17.504 1.00 88.50 83 LYS A O 1
ATOM 696 N N . ASP A 1 84 ? -5.660 4.806 19.618 1.00 87.00 84 ASP A N 1
ATOM 697 C CA . ASP A 1 84 ? -7.009 4.713 20.178 1.00 87.00 84 ASP A CA 1
ATOM 698 C C . ASP A 1 84 ? -7.834 3.657 19.410 1.00 87.00 84 ASP A C 1
ATOM 700 O O . ASP A 1 84 ? -7.390 2.521 19.212 1.00 87.00 84 ASP A O 1
ATOM 704 N N . THR A 1 85 ? -9.014 4.026 18.915 1.00 86.56 85 THR A N 1
ATOM 705 C CA . THR A 1 85 ? -9.870 3.166 18.085 1.00 86.56 85 THR A CA 1
ATOM 706 C C . THR A 1 85 ? -9.522 3.203 16.592 1.00 86.56 85 THR A C 1
ATOM 708 O O . THR A 1 85 ? -10.206 2.560 15.800 1.00 86.56 85 THR A O 1
ATOM 711 N N . ASN A 1 86 ? -8.489 3.947 16.186 1.00 90.75 86 ASN A N 1
ATOM 712 C CA . ASN A 1 86 ? -8.110 4.136 14.786 1.00 90.75 86 ASN A CA 1
ATOM 713 C C . ASN A 1 86 ? -6.933 3.245 14.395 1.00 90.75 86 ASN A C 1
ATOM 715 O O . ASN A 1 86 ? -5.946 3.133 15.127 1.00 90.75 86 ASN A O 1
ATOM 719 N N . THR A 1 87 ? -6.991 2.700 13.186 1.00 93.19 87 THR A N 1
ATOM 720 C CA . THR A 1 87 ? -5.835 2.075 12.544 1.00 93.19 87 THR A CA 1
ATOM 721 C C . THR A 1 87 ? -5.197 3.084 11.600 1.00 93.19 87 THR A C 1
ATOM 723 O O . THR A 1 87 ? -5.885 3.726 10.811 1.00 93.19 87 THR A O 1
ATOM 726 N N . ILE A 1 88 ? -3.879 3.230 11.668 1.00 95.75 88 ILE A N 1
ATOM 727 C CA . ILE A 1 88 ? -3.110 4.060 10.746 1.00 95.75 88 ILE A CA 1
ATOM 728 C C . ILE A 1 88 ? -2.393 3.131 9.772 1.00 95.75 88 ILE A C 1
ATOM 730 O O . ILE A 1 88 ? -1.571 2.311 10.181 1.00 95.75 88 ILE A O 1
ATOM 734 N N . VAL A 1 89 ? -2.699 3.271 8.486 1.00 96.94 89 VAL A N 1
ATOM 735 C CA . VAL A 1 89 ? -2.059 2.537 7.392 1.00 96.94 89 VAL A CA 1
ATOM 736 C C . VAL A 1 89 ? -1.061 3.467 6.725 1.00 96.94 89 VAL A C 1
ATOM 738 O O . VAL A 1 89 ? -1.443 4.515 6.202 1.00 96.94 89 VAL A O 1
ATOM 741 N N . LYS A 1 90 ? 0.220 3.100 6.737 1.00 98.00 90 LYS A N 1
ATOM 742 C CA . LYS A 1 90 ? 1.284 3.905 6.134 1.00 98.00 90 LYS A CA 1
ATOM 743 C C . LYS A 1 90 ? 1.918 3.170 4.967 1.00 98.00 90 LYS A C 1
ATOM 745 O O . LYS A 1 90 ? 2.158 1.971 5.048 1.00 98.00 90 LYS A O 1
ATOM 750 N N . LEU A 1 91 ? 2.217 3.910 3.905 1.00 98.19 91 LEU A N 1
ATOM 751 C CA . LEU A 1 91 ? 2.953 3.468 2.727 1.00 98.19 91 LEU A CA 1
ATOM 752 C C . LEU A 1 91 ? 4.145 4.396 2.508 1.00 98.19 91 LEU A C 1
ATOM 754 O O . LEU A 1 91 ? 3.983 5.601 2.335 1.00 98.19 91 LEU A O 1
ATOM 758 N N . HIS A 1 92 ? 5.336 3.812 2.433 1.00 97.50 92 HIS A N 1
ATOM 759 C CA . HIS A 1 92 ? 6.512 4.418 1.827 1.00 97.50 92 HIS A CA 1
ATOM 760 C C . HIS A 1 92 ? 6.860 3.696 0.533 1.00 97.50 92 HIS A C 1
ATOM 762 O O . HIS A 1 92 ? 7.257 2.533 0.546 1.00 97.50 92 HIS A O 1
ATOM 768 N N . TYR A 1 93 ? 6.782 4.421 -0.572 1.00 96.00 93 TYR A N 1
ATOM 769 C CA . TYR A 1 93 ? 7.290 3.994 -1.861 1.00 96.00 93 TYR A CA 1
ATOM 770 C C . TYR A 1 93 ? 8.499 4.832 -2.270 1.00 96.00 93 TYR A C 1
ATOM 772 O O . TYR A 1 93 ? 8.500 6.063 -2.156 1.00 96.00 93 TYR A O 1
ATOM 780 N N . TRP A 1 94 ? 9.505 4.151 -2.806 1.00 92.88 94 TRP A N 1
ATO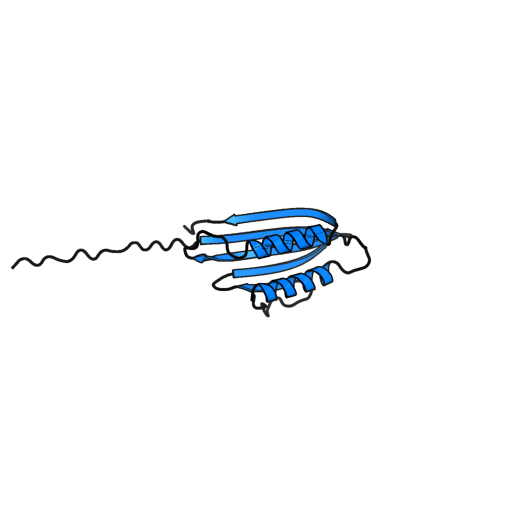M 781 C CA . TRP A 1 94 ?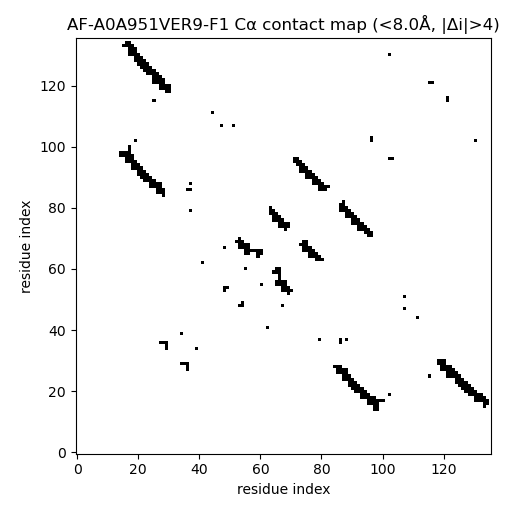 10.620 4.758 -3.516 1.00 92.88 94 TRP A CA 1
ATOM 782 C C . TRP A 1 94 ? 10.896 3.974 -4.791 1.00 92.88 94 TRP A C 1
ATOM 784 O O . TRP A 1 94 ? 10.875 2.743 -4.790 1.00 92.88 94 TRP A O 1
ATOM 794 N N . GLY A 1 95 ? 11.200 4.678 -5.877 1.00 90.50 95 GLY A N 1
ATOM 795 C CA . GLY A 1 95 ? 11.630 4.012 -7.092 1.00 90.50 95 GLY A CA 1
ATOM 796 C C . GLY A 1 95 ? 12.489 4.858 -8.012 1.00 90.50 95 GLY A C 1
ATOM 797 O O . GLY A 1 95 ? 12.408 6.087 -8.017 1.00 90.50 95 GLY A O 1
ATOM 798 N N . THR A 1 96 ? 13.291 4.172 -8.823 1.00 84.69 96 THR A N 1
ATOM 799 C CA . THR A 1 96 ? 14.091 4.756 -9.905 1.00 84.69 96 THR A CA 1
ATOM 800 C C . THR A 1 96 ? 13.604 4.204 -11.241 1.00 84.69 96 THR A C 1
ATOM 802 O O . THR A 1 96 ? 13.576 2.993 -11.438 1.00 84.69 96 THR A O 1
ATOM 805 N N . PHE A 1 97 ? 13.234 5.080 -12.176 1.00 81.50 97 PHE A N 1
ATOM 806 C CA . PHE A 1 97 ? 12.600 4.695 -13.444 1.00 81.50 97 PHE A CA 1
ATOM 807 C C . PHE A 1 97 ? 13.314 5.239 -14.689 1.00 81.50 97 PHE A C 1
ATOM 809 O O . PHE A 1 97 ? 12.717 5.392 -15.758 1.00 81.50 97 PHE A O 1
ATOM 816 N N . GLY A 1 98 ? 14.630 5.446 -14.578 1.00 74.00 98 GLY A N 1
ATOM 817 C CA . GLY A 1 98 ? 15.493 5.738 -15.724 1.00 74.00 98 GLY A CA 1
ATOM 818 C C . GLY A 1 98 ? 15.066 7.009 -16.449 1.00 74.00 98 GLY A C 1
ATOM 819 O O . GLY A 1 98 ? 14.700 7.979 -15.804 1.00 74.00 98 GLY A O 1
ATOM 820 N N . SER A 1 99 ? 15.066 6.991 -17.781 1.00 67.44 99 SER A N 1
ATOM 821 C CA . SER A 1 99 ? 14.658 8.118 -18.634 1.00 67.44 99 SER A CA 1
ATOM 822 C C . SER A 1 99 ? 13.140 8.249 -18.830 1.00 67.44 99 SER A C 1
ATOM 824 O O . SER A 1 99 ? 12.684 9.098 -19.603 1.00 67.44 99 SER A O 1
ATOM 826 N N . ARG A 1 100 ? 12.324 7.415 -18.166 1.00 68.00 100 ARG A N 1
ATOM 827 C CA . ARG A 1 100 ? 10.866 7.436 -18.345 1.00 68.00 100 ARG A CA 1
ATOM 828 C C . ARG A 1 100 ? 10.285 8.702 -17.715 1.00 68.00 100 ARG A C 1
ATOM 830 O O . ARG A 1 100 ? 10.387 8.908 -16.516 1.00 68.00 100 ARG A O 1
ATOM 837 N N . LYS A 1 101 ? 9.608 9.530 -18.517 1.00 65.00 101 LYS A N 1
ATOM 838 C CA . LYS A 1 101 ? 8.899 10.725 -18.017 1.00 65.00 101 LYS A CA 1
ATOM 839 C C . LYS A 1 101 ? 7.628 10.392 -17.227 1.00 65.00 101 LYS A C 1
ATOM 841 O O . LYS A 1 101 ? 7.180 11.206 -16.428 1.00 65.00 101 LYS A O 1
ATOM 846 N N . LYS A 1 102 ? 7.009 9.234 -17.490 1.00 69.38 102 LYS A N 1
ATOM 847 C CA . LYS A 1 102 ? 5.766 8.810 -16.830 1.00 69.38 102 LYS A CA 1
ATOM 848 C C . LYS A 1 102 ? 6.083 8.029 -15.557 1.00 69.38 102 LYS A C 1
ATOM 850 O O . LYS A 1 102 ? 6.873 7.086 -15.598 1.00 69.38 102 LYS A O 1
ATOM 855 N N . LYS A 1 103 ? 5.421 8.410 -14.462 1.00 73.69 103 LYS A N 1
ATOM 856 C CA . LYS A 1 103 ? 5.507 7.738 -13.164 1.00 73.69 103 LYS A CA 1
ATOM 857 C C . LYS A 1 103 ? 5.001 6.291 -13.288 1.00 73.69 103 LYS A C 1
ATOM 859 O O . LYS A 1 103 ? 3.875 6.089 -13.745 1.00 73.69 103 LYS A O 1
ATOM 864 N N . PRO A 1 104 ? 5.798 5.290 -12.891 1.00 80.44 104 PRO A N 1
ATOM 865 C CA . PRO A 1 104 ? 5.318 3.920 -12.786 1.00 80.44 104 PRO A CA 1
ATOM 866 C C . PRO A 1 104 ? 4.390 3.774 -11.571 1.00 80.44 104 PRO A C 1
ATOM 868 O O . PRO A 1 104 ? 4.500 4.534 -10.608 1.00 80.44 104 PRO A O 1
ATOM 871 N N . TYR A 1 105 ? 3.482 2.798 -11.624 1.00 90.38 105 TYR A N 1
ATOM 872 C CA . TYR A 1 105 ? 2.552 2.464 -10.536 1.00 90.38 105 TYR A CA 1
ATOM 873 C C . TYR A 1 105 ? 1.550 3.573 -10.159 1.00 90.38 105 TYR A C 1
ATOM 875 O O . TYR A 1 105 ? 1.000 3.542 -9.067 1.00 90.38 105 TYR A O 1
ATOM 883 N N . LYS A 1 106 ? 1.260 4.543 -11.044 1.00 90.69 106 LYS A N 1
ATOM 884 C CA . LYS A 1 106 ? 0.185 5.530 -10.797 1.00 90.69 106 LYS A CA 1
ATOM 885 C C . LYS A 1 106 ? -1.142 4.835 -10.465 1.00 90.69 106 LYS A C 1
ATOM 887 O O . LYS A 1 106 ? -1.767 5.174 -9.470 1.00 90.69 106 LYS A O 1
ATOM 892 N N . ASP A 1 107 ? -1.506 3.838 -11.263 1.00 94.38 107 ASP A N 1
ATOM 893 C CA . ASP A 1 107 ? -2.765 3.113 -11.091 1.00 94.38 107 ASP A CA 1
ATOM 894 C C . ASP A 1 107 ? -2.779 2.305 -9.785 1.00 94.38 107 ASP A C 1
ATOM 896 O O . ASP A 1 107 ? -3.796 2.273 -9.111 1.00 94.38 107 ASP A O 1
ATOM 900 N N . PHE A 1 108 ? -1.629 1.773 -9.349 1.00 95.50 108 PHE A N 1
ATOM 901 C CA . PHE A 1 108 ? -1.501 1.112 -8.043 1.00 95.50 108 PHE A CA 1
ATOM 902 C C . PHE A 1 108 ? -1.861 2.068 -6.900 1.00 95.50 108 PHE A C 1
ATOM 904 O O . PHE A 1 108 ? -2.586 1.698 -5.982 1.00 95.50 108 PHE A O 1
ATOM 911 N N . PHE A 1 109 ? -1.347 3.305 -6.938 1.00 95.31 109 PHE A N 1
ATOM 912 C CA . PHE A 1 109 ? -1.632 4.285 -5.887 1.00 95.31 109 PHE A CA 1
ATOM 913 C C . PHE A 1 109 ? -3.095 4.731 -5.906 1.00 95.31 109 PHE A C 1
ATOM 915 O O . PHE A 1 109 ? -3.667 4.906 -4.834 1.00 95.31 109 PHE A O 1
ATOM 922 N N . ASN A 1 110 ? -3.689 4.874 -7.094 1.00 95.88 110 ASN A N 1
ATOM 923 C CA . ASN A 1 110 ? -5.107 5.195 -7.238 1.00 95.88 110 ASN A CA 1
ATOM 924 C C . ASN A 1 110 ? -5.988 4.072 -6.677 1.00 95.88 110 ASN A C 1
ATOM 926 O O . ASN A 1 110 ? -6.833 4.340 -5.838 1.00 95.88 110 ASN A O 1
ATOM 930 N N . GLU A 1 111 ? -5.740 2.818 -7.061 1.00 97.81 111 GLU A N 1
ATOM 931 C CA . GLU A 1 111 ? -6.520 1.671 -6.575 1.00 97.81 111 GLU A CA 1
ATOM 932 C C . GLU A 1 111 ? -6.408 1.492 -5.057 1.00 97.81 111 GLU A C 1
ATOM 934 O O . GLU A 1 111 ? -7.385 1.136 -4.402 1.00 97.81 111 GLU A O 1
ATOM 939 N N . LEU A 1 112 ? -5.233 1.772 -4.481 1.00 97.50 112 LEU A N 1
ATOM 940 C CA . LEU A 1 112 ? -5.067 1.804 -3.032 1.00 97.50 112 LEU A CA 1
ATOM 941 C C . LEU A 1 112 ? -5.903 2.917 -2.390 1.00 97.50 112 LEU A C 1
ATOM 943 O O . LEU A 1 112 ? -6.590 2.660 -1.408 1.00 97.50 112 LEU A O 1
ATOM 947 N N . ASP A 1 113 ? -5.835 4.141 -2.910 1.00 97.12 113 ASP A N 1
ATOM 948 C CA . ASP A 1 113 ? -6.587 5.283 -2.376 1.00 97.12 113 ASP A CA 1
ATOM 949 C C . ASP A 1 113 ? -8.108 5.066 -2.479 1.00 97.12 113 ASP A C 1
ATOM 951 O O . ASP A 1 113 ? -8.832 5.277 -1.501 1.00 97.12 113 ASP A O 1
ATOM 955 N N . ASP A 1 114 ? -8.579 4.559 -3.619 1.00 97.62 114 ASP A N 1
ATOM 956 C CA . ASP A 1 114 ? -9.982 4.219 -3.858 1.00 97.62 114 ASP A CA 1
ATOM 957 C C . ASP A 1 114 ? -10.456 3.151 -2.865 1.00 97.62 114 ASP A C 1
ATOM 959 O O . ASP A 1 114 ? -11.439 3.361 -2.151 1.00 97.62 114 ASP A O 1
ATOM 963 N N . PHE A 1 115 ? -9.697 2.061 -2.706 1.00 96.25 115 PHE A N 1
ATOM 964 C CA . PHE A 1 115 ? -10.000 1.023 -1.720 1.00 96.25 115 PHE A CA 1
ATOM 965 C C . PHE A 1 115 ? -10.117 1.581 -0.297 1.00 96.25 115 PHE A C 1
ATOM 967 O O . PHE A 1 115 ? -11.058 1.233 0.424 1.00 96.25 115 PHE A O 1
ATOM 974 N N . MET A 1 116 ? -9.193 2.457 0.117 1.00 96.12 116 MET A N 1
ATOM 975 C CA . MET A 1 116 ? -9.221 3.038 1.461 1.00 96.12 116 MET A CA 1
ATOM 976 C C . MET A 1 116 ? -10.488 3.874 1.684 1.00 96.12 116 MET A C 1
ATOM 978 O O . MET A 1 116 ? -11.125 3.751 2.733 1.00 96.12 116 MET A O 1
ATOM 982 N N . LYS A 1 117 ? -10.882 4.692 0.701 1.00 95.06 117 LYS A N 1
ATOM 983 C CA . LYS A 1 117 ? -12.070 5.564 0.764 1.00 95.06 117 LYS A CA 1
ATOM 984 C C . LYS A 1 117 ? -13.384 4.784 0.703 1.00 95.06 117 LYS A C 1
ATOM 986 O O . LYS A 1 117 ? -14.347 5.101 1.410 1.00 95.06 117 LYS A O 1
ATOM 991 N N . GLU A 1 118 ? -13.437 3.752 -0.129 1.00 94.38 118 GLU A N 1
ATOM 992 C CA . GLU A 1 118 ? -14.627 2.919 -0.292 1.00 94.38 118 GLU A CA 1
ATOM 993 C C . GLU A 1 118 ? -14.850 2.016 0.924 1.00 94.38 118 GLU A C 1
ATOM 995 O O . GLU A 1 118 ? -15.980 1.892 1.408 1.00 94.38 118 GLU A O 1
ATOM 1000 N N . THR A 1 119 ? -13.778 1.456 1.486 1.00 93.06 119 THR A N 1
ATOM 1001 C CA . THR A 1 119 ? -13.867 0.459 2.561 1.00 93.06 119 THR A CA 1
ATOM 1002 C C . THR A 1 119 ? -13.988 1.093 3.945 1.00 93.06 119 THR A C 1
ATOM 1004 O O . THR A 1 119 ? -14.760 0.612 4.776 1.00 93.06 119 THR A O 1
ATOM 1007 N N . PHE A 1 120 ? -13.285 2.199 4.205 1.00 94.06 120 PHE A N 1
ATOM 1008 C CA . PHE A 1 120 ? -13.137 2.739 5.558 1.00 94.06 120 PHE A CA 1
ATOM 1009 C C . PHE A 1 120 ? -13.686 4.154 5.721 1.00 94.06 120 PHE A C 1
ATOM 1011 O O . PHE A 1 120 ? -13.932 4.879 4.758 1.00 94.06 120 PHE A O 1
ATOM 1018 N N . ILE A 1 121 ? -13.910 4.550 6.974 1.00 94.00 121 ILE A N 1
ATOM 1019 C CA . ILE A 1 121 ? -14.105 5.959 7.319 1.00 94.00 121 ILE A CA 1
ATOM 1020 C C . ILE A 1 121 ? -12.715 6.583 7.423 1.00 94.00 121 ILE A C 1
ATOM 1022 O O . ILE A 1 121 ? -11.930 6.183 8.286 1.00 94.00 121 ILE A O 1
ATOM 1026 N N . ILE A 1 122 ? -12.411 7.548 6.553 1.00 95.25 122 ILE A N 1
ATOM 1027 C CA . ILE A 1 122 ? -11.159 8.309 6.605 1.00 95.25 122 ILE A CA 1
ATOM 1028 C C . ILE A 1 122 ? -11.292 9.402 7.666 1.00 95.25 122 ILE A C 1
ATOM 1030 O O . ILE A 1 122 ? -12.120 10.300 7.536 1.00 95.25 122 ILE A O 1
ATOM 1034 N N . ILE A 1 123 ? -10.476 9.317 8.714 1.00 95.62 123 ILE A N 1
ATOM 1035 C CA . ILE A 1 123 ? -10.374 10.346 9.755 1.00 95.62 123 ILE A CA 1
ATOM 1036 C C . ILE A 1 123 ? -9.359 11.413 9.343 1.00 95.62 123 ILE A C 1
ATOM 1038 O O . ILE A 1 123 ? -9.608 12.601 9.514 1.00 95.62 123 ILE A O 1
ATOM 1042 N N . ASP A 1 124 ? -8.221 10.976 8.803 1.00 95.94 124 ASP A N 1
ATOM 1043 C CA . ASP A 1 124 ? -7.146 11.844 8.327 1.00 95.94 124 ASP A CA 1
ATOM 1044 C C . ASP A 1 124 ? -6.389 11.175 7.172 1.00 95.94 124 ASP A C 1
ATOM 1046 O O . ASP A 1 124 ? -6.276 9.943 7.123 1.00 95.94 124 ASP A O 1
ATOM 1050 N N . GLN A 1 125 ? -5.875 11.992 6.253 1.00 96.44 125 GLN A N 1
ATOM 1051 C CA . GLN A 1 125 ? -5.143 11.556 5.069 1.00 96.44 125 GLN A CA 1
ATOM 1052 C C . GLN A 1 125 ? -3.997 12.528 4.759 1.00 96.44 125 GLN A C 1
ATOM 1054 O O . GLN A 1 125 ? -4.230 13.694 4.450 1.00 96.44 125 GLN A O 1
ATOM 1059 N N . ASP A 1 126 ? -2.762 12.019 4.753 1.00 96.94 126 ASP A N 1
ATOM 1060 C CA . ASP A 1 126 ? -1.570 12.750 4.299 1.00 96.94 126 ASP A CA 1
ATOM 1061 C C . ASP A 1 126 ? -0.924 11.991 3.140 1.00 96.94 126 ASP A C 1
ATOM 1063 O O . ASP A 1 126 ? -0.447 10.867 3.313 1.00 96.94 126 ASP A O 1
ATOM 1067 N N . ILE A 1 127 ? -0.912 12.600 1.953 1.00 95.06 127 ILE A N 1
ATOM 1068 C CA . ILE A 1 127 ? -0.252 12.062 0.762 1.00 95.06 127 ILE A CA 1
ATOM 1069 C C . ILE A 1 127 ? 0.781 13.071 0.273 1.00 95.06 127 ILE A C 1
ATOM 1071 O O . ILE A 1 127 ? 0.463 14.212 -0.060 1.00 95.06 127 ILE A O 1
ATOM 1075 N N . LYS A 1 128 ? 2.029 12.615 0.165 1.00 93.06 128 LYS A N 1
ATOM 1076 C CA . LYS A 1 128 ? 3.158 13.379 -0.366 1.00 93.06 128 LYS A CA 1
ATOM 1077 C C . LYS A 1 128 ? 3.779 12.638 -1.532 1.00 93.06 128 LYS A C 1
ATOM 1079 O O . LYS A 1 128 ? 4.260 11.513 -1.395 1.00 93.06 128 LYS A O 1
ATOM 1084 N N . GLU A 1 129 ? 3.812 13.306 -2.675 1.00 87.81 129 GLU A N 1
ATOM 1085 C CA . GLU A 1 129 ? 4.397 12.788 -3.901 1.00 87.81 129 GLU A CA 1
ATOM 1086 C C . GLU A 1 129 ? 5.539 13.696 -4.361 1.00 87.81 129 GLU A C 1
ATOM 1088 O O . GLU A 1 129 ? 5.331 14.853 -4.717 1.00 87.81 129 GLU A O 1
ATOM 1093 N N . GLU A 1 130 ? 6.755 13.156 -4.375 1.00 83.62 130 GLU A N 1
ATOM 1094 C CA . GLU A 1 130 ? 7.942 13.842 -4.877 1.00 83.62 130 GLU A CA 1
ATOM 1095 C C . GLU A 1 130 ? 8.399 13.145 -6.156 1.00 83.62 130 GLU A C 1
ATOM 1097 O O . GLU A 1 130 ? 8.803 11.983 -6.132 1.00 83.62 130 GLU A O 1
ATOM 1102 N N . ASN A 1 131 ? 8.361 13.858 -7.280 1.00 71.56 131 ASN A N 1
ATOM 1103 C CA . ASN A 1 131 ? 8.775 13.339 -8.579 1.00 71.56 131 ASN A CA 1
ATOM 1104 C C . ASN A 1 131 ? 9.848 14.225 -9.198 1.00 71.56 131 ASN A C 1
ATOM 1106 O O . ASN A 1 131 ? 9.861 15.438 -9.001 1.00 71.56 131 ASN A O 1
ATOM 1110 N N . ASN A 1 132 ? 10.690 13.623 -10.039 1.00 62.50 132 ASN A N 1
ATOM 1111 C CA . ASN A 1 132 ? 11.656 14.342 -10.870 1.00 62.50 132 ASN A CA 1
ATOM 1112 C C . ASN A 1 132 ? 12.671 15.180 -10.084 1.00 62.50 132 ASN A C 1
ATOM 1114 O O . ASN A 1 132 ? 13.185 16.172 -10.608 1.00 62.50 132 ASN A O 1
ATOM 1118 N N . SER A 1 133 ? 13.039 14.764 -8.872 1.00 54.31 133 SER A N 1
ATOM 1119 C CA . SER A 1 133 ? 14.304 15.220 -8.314 1.00 54.31 133 SER A CA 1
ATOM 1120 C C . SER A 1 133 ? 15.411 14.674 -9.219 1.00 54.31 133 SER A C 1
ATOM 1122 O O . SER A 1 133 ? 15.758 13.495 -9.167 1.00 54.31 133 SER A O 1
ATOM 1124 N N . LYS A 1 134 ? 15.935 15.509 -10.130 1.00 50.31 134 LYS A N 1
ATOM 1125 C CA . LYS A 1 134 ? 17.224 15.223 -10.769 1.00 50.31 134 LYS A CA 1
ATOM 1126 C C . LYS A 1 134 ? 18.181 14.939 -9.617 1.00 50.31 134 LYS A C 1
ATOM 1128 O O . LYS A 1 134 ? 18.418 15.838 -8.808 1.00 50.31 134 LYS A O 1
ATOM 1133 N N . LYS A 1 135 ? 18.696 13.711 -9.516 1.00 48.59 135 LYS A N 1
ATOM 1134 C CA . LYS A 1 135 ? 19.873 13.474 -8.681 1.00 48.59 135 LYS A CA 1
ATOM 1135 C C . LYS A 1 135 ? 20.956 14.403 -9.230 1.00 48.59 135 LYS A C 1
ATOM 1137 O O . LYS A 1 135 ? 21.314 14.279 -10.401 1.00 48.59 135 LYS A O 1
ATOM 1142 N N . LYS A 1 136 ? 21.313 15.414 -8.435 1.00 45.03 136 LYS A N 1
ATOM 1143 C CA . LYS A 1 136 ? 22.473 16.264 -8.701 1.00 45.03 136 LYS A CA 1
ATOM 1144 C C . LYS A 1 136 ? 23.731 15.413 -8.638 1.00 45.03 136 LYS A C 1
ATOM 1146 O O . LYS A 1 136 ? 23.753 14.495 -7.787 1.00 45.03 136 LYS A O 1
#

Nearest PDB structures (foldseek):
  8u8b-assembly1_B  TM=5.660E-01  e=7.863E-02  Homo sapiens
  8u8a-assembly1_C  TM=5.130E-01  e=1.536E-01  Homo sapiens
  4c94-assembly5_E  TM=4.852E-01  e=1.717E-01  Fragaria x ananassa
  2wql-assembly1_A  TM=3.729E-01  e=3.750E-01  Daucus carota
  6ax0-assembly1_A  TM=3.134E-01  e=4.193E-01  Arachis hypogaea

Mean predicted aligned error: 8.56 Å

Radius of gyration: 20.83 Å; Cα contacts (8 Å, |Δi|>4): 222; chains: 1; bounding box: 69×28×66 Å

Secondary structure (DSSP, 8-state):
------------------EEEEEEEEEEEETTSSS-HHHHHHHHHHHHHHHTTPEEEEEEESSSEEEEEETTTEEEEEEEEEETTEEEEEEEEEEE-TT--SPTTHHHHHHHHHHHHHHEEEEEEEEEEEE-----

Foldseek 3Di:
DDDDDPPPPPPPPPFQKKKKKKKKKFWWAFPVNPDDPLVVLVVVVVVLCVVQVWAWDPVAPDSAKTWTADPPFKIKIWGWDDDPRIIMIIIIIIGIDTNDPDDPCPVSVVVSVVCRVVGTDTPDMDMDMDIRPRPD

Solvent-accessible surface area (backbone atoms only — not comparable to full-atom values): 7877 Å² total; per-residue (Å²): 138,86,84,79,77,79,80,76,78,77,75,81,76,76,75,57,48,28,32,39,38,40,38,39,38,39,33,29,34,50,75,76,78,76,62,62,59,64,59,60,50,51,54,49,50,52,54,50,32,57,76,69,65,36,45,76,31,85,91,27,74,55,97,53,30,43,28,32,40,35,87,93,44,30,41,40,38,36,38,60,48,79,54,91,89,30,41,32,47,35,37,46,35,43,32,51,55,42,77,52,88,68,76,79,63,56,65,59,55,49,56,51,53,50,50,50,59,74,64,29,43,75,78,46,80,50,77,48,77,50,66,66,58,66,75,125